Protein AF-A0A0A9H583-F1 (afdb_monomer)

Foldseek 3Di:
DDCVPDDCVVPDDPVVSV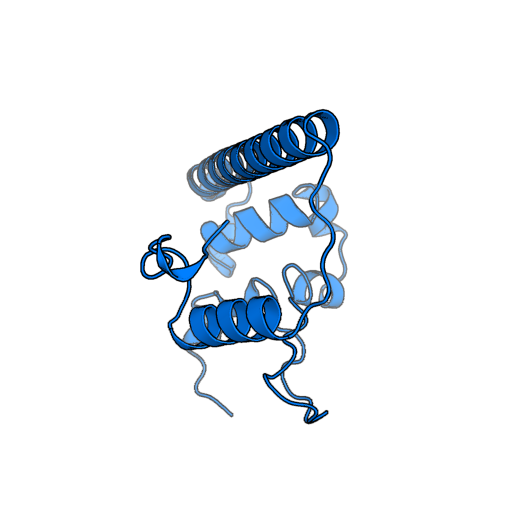VVNVCVVPDPDDDDDPVVVVVVVVVVVVVVVVVVVVVVQLVVQLVCVCPQPVPLCVQFNSNLSSQLQVQLVHDVSSVPDDPQVSLCAQPDPDDPPDPDPDDDDPSDHSSCVGPVNVPDPDD

Organism: Arundo donax (NCBI:txid35708)

InterPro domains:
  IPR002687 Nop domain [PF01798] (17-138)
  IPR002687 Nop domain [PS51358] (68-139)
  IPR027105 U4/U6 small nuclear ribonucleoprotein Prp31 [PTHR13904] (1-138)
  IPR036070 Nop domain superfamily [SSF89124] (2-138)
  IPR042239 Nop, C-terminal domain [G3DSA:1.10.246.90] (69-139)

Sequence (139 aa):
MDITLVDLKGILPSVDTMWITMAESTTSGEPLSEENLITTIEACDRALNLDVTKKKILYFLESRMGYIAPNLAAIVGSAVASKLMGTAGGLGALAKMPACNVLLLGAKKKNLSGFSSATAQFCVGYLEKTEVFQNIPPL

Solvent-accessible surface area (backbone atoms only — not comparable to full-atom values): 8448 Å² total; per-residue (Å²): 131,73,67,89,79,55,89,51,75,92,80,44,58,73,73,56,53,52,51,53,54,51,49,59,77,70,50,92,77,77,86,74,54,72,71,59,48,53,54,50,52,53,51,50,54,50,53,52,54,48,52,54,50,51,50,52,53,44,52,55,41,28,79,40,19,69,76,77,41,41,71,52,21,73,75,43,34,32,72,40,37,26,50,52,30,63,73,47,70,31,64,73,48,42,73,72,47,54,69,76,59,60,42,46,42,77,44,66,89,78,76,62,98,63,93,66,82,82,81,85,77,80,74,51,16,48,65,56,77,15,68,77,51,65,72,51,76,87,129

Secondary structure (DSSP, 8-state):
--GGGS--TTTS-HHHHHHHHHHHHH----PPPHHHHHHHHHHHHHHHHHHHHHHHHHHHHHHHHHHHSHHHHHHH-HHHHHHHHHHHTSHHHHHHS-HHHHHTTT------SSS------TT-SGGGGSHHHHTSPP-

Radius of gyration: 20.56 Å; Cα contacts (8 Å, |Δi|>4): 84; chains: 1; bounding box: 44×42×53 Å

Nearest PDB structures (foldseek):
  8qo9-assembly1_L  TM=8.623E-01  e=2.005E-08  Homo sapiens
  2ozb-assembly2_E  TM=5.616E-01  e=6.861E-08  Homo sapiens
  7mqa-assembly1_SB  TM=5.359E-01  e=1.040E-04  Homo sapiens
  7mq9-assembly1_SB  TM=5.330E-01  e=1.040E-04  Homo sapiens
  5jpq-assembly1_T  TM=5.110E-01  e=5.059E-04  Thermochaetoides thermophila

Mean predicted aligned error: 8.48 Å

pLDDT: mean 85.8, std 12.76, range [52.84, 97.62]

Structure (mmCIF, N/CA/C/O backbone):
data_AF-A0A0A9H583-F1
#
_entry.id   AF-A0A0A9H583-F1
#
loop_
_atom_site.group_PDB
_atom_site.id
_atom_site.type_symbol
_atom_site.label_atom_id
_atom_site.label_alt_id
_atom_site.label_comp_id
_atom_site.label_asym_id
_atom_site.label_entity_id
_atom_site.label_seq_id
_atom_site.pdbx_PDB_ins_code
_atom_site.Cartn_x
_atom_site.Cartn_y
_atom_site.Cartn_z
_atom_site.occupancy
_atom_site.B_iso_or_equiv
_atom_site.auth_seq_id
_atom_site.auth_comp_id
_atom_site.auth_asym_id
_atom_site.auth_atom_id
_atom_site.pdbx_PDB_model_num
ATOM 1 N N . MET A 1 1 ? -21.636 5.423 27.038 1.00 56.56 1 MET A N 1
ATOM 2 C CA . MET A 1 1 ? -22.195 4.623 25.927 1.00 56.56 1 MET A CA 1
ATOM 3 C C . MET A 1 1 ? -21.745 3.199 26.175 1.00 56.56 1 MET A C 1
ATOM 5 O O . MET A 1 1 ? -20.558 3.018 26.391 1.00 56.56 1 MET A O 1
ATOM 9 N N . ASP A 1 2 ? -22.661 2.238 26.266 1.00 65.88 2 ASP A N 1
ATOM 10 C CA . ASP A 1 2 ? -22.316 0.863 26.646 1.00 65.88 2 ASP A CA 1
ATOM 11 C C . ASP A 1 2 ? -21.695 0.121 25.451 1.00 65.88 2 ASP A C 1
ATOM 13 O O . ASP A 1 2 ? -22.370 -0.157 24.457 1.00 65.88 2 ASP A O 1
ATOM 17 N N . ILE A 1 3 ? -20.390 -0.154 25.527 1.00 68.69 3 ILE A N 1
ATOM 18 C CA . ILE A 1 3 ? -19.629 -0.807 24.453 1.00 68.69 3 ILE A CA 1
ATOM 19 C C . ILE A 1 3 ? -20.020 -2.279 24.267 1.00 68.69 3 ILE A C 1
ATOM 21 O O . ILE A 1 3 ? -19.748 -2.853 23.214 1.00 68.69 3 ILE A O 1
ATOM 25 N N . THR A 1 4 ? -20.707 -2.885 25.245 1.00 69.19 4 THR A N 1
ATOM 26 C CA . THR A 1 4 ? -21.208 -4.266 25.140 1.00 69.19 4 THR A CA 1
ATOM 27 C C . THR A 1 4 ? -22.355 -4.409 24.135 1.00 69.19 4 THR A C 1
ATOM 29 O O . THR A 1 4 ? -22.620 -5.514 23.661 1.00 69.19 4 THR A O 1
ATOM 32 N N . LEU A 1 5 ? -22.997 -3.295 23.758 1.00 71.56 5 LEU A N 1
ATOM 33 C CA . LEU A 1 5 ? -24.067 -3.247 22.758 1.00 71.56 5 LEU A CA 1
ATOM 34 C C . LEU A 1 5 ? -23.551 -3.079 21.317 1.00 71.56 5 LEU A C 1
ATOM 36 O O . LEU A 1 5 ? -24.344 -3.143 20.377 1.00 71.56 5 LEU A O 1
ATOM 40 N N . VAL A 1 6 ? -22.245 -2.860 21.122 1.00 80.12 6 VAL A N 1
ATOM 41 C CA . VAL A 1 6 ? -21.632 -2.651 19.801 1.00 80.12 6 VAL A CA 1
ATOM 42 C C . VAL A 1 6 ? -20.977 -3.946 19.315 1.00 80.12 6 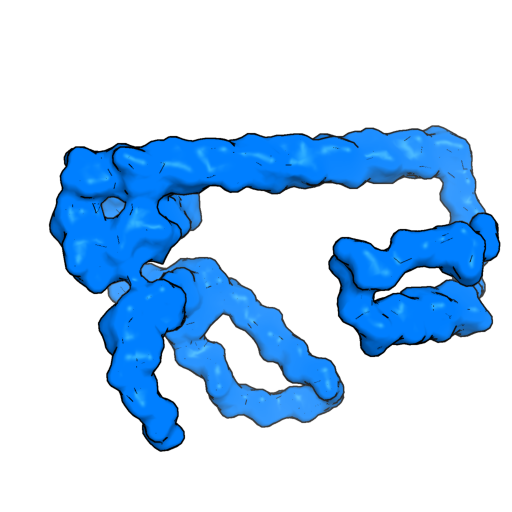VAL A C 1
ATOM 44 O O . VAL A 1 6 ? -20.096 -4.494 19.974 1.00 80.12 6 VAL A O 1
ATOM 47 N N . ASP A 1 7 ? -21.370 -4.434 18.134 1.00 80.44 7 ASP A N 1
ATOM 48 C CA . ASP A 1 7 ? -20.765 -5.634 17.544 1.00 80.44 7 ASP A CA 1
ATOM 49 C C . ASP A 1 7 ?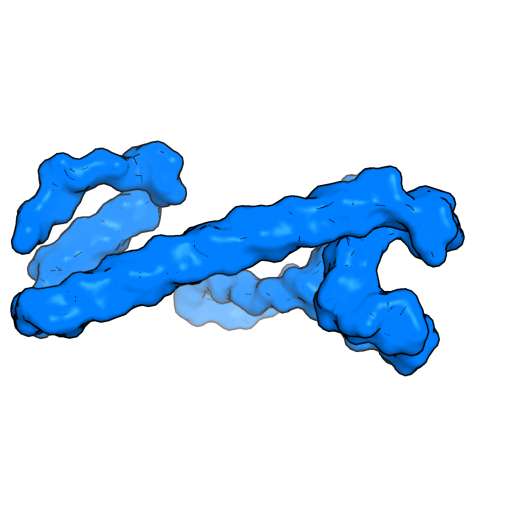 -19.433 -5.313 16.844 1.00 80.44 7 ASP A C 1
ATOM 51 O O . ASP A 1 7 ? -19.392 -4.789 15.731 1.00 80.44 7 ASP A O 1
ATOM 55 N N . LEU A 1 8 ? -18.325 -5.640 17.513 1.00 80.81 8 LEU A N 1
ATOM 56 C CA . LEU A 1 8 ? -16.958 -5.431 17.017 1.00 80.81 8 LEU A CA 1
ATOM 57 C C . LEU A 1 8 ? -16.371 -6.657 16.296 1.00 80.81 8 LEU A C 1
ATOM 59 O O . LEU A 1 8 ? -15.273 -6.567 15.736 1.00 80.81 8 LEU A O 1
ATOM 63 N N . LYS A 1 9 ? -17.081 -7.795 16.274 1.00 76.88 9 LYS A N 1
ATOM 64 C CA . LYS A 1 9 ? -16.541 -9.085 15.797 1.00 76.88 9 LYS A CA 1
ATOM 65 C C . LYS A 1 9 ? -16.164 -9.089 14.313 1.00 76.88 9 LYS A C 1
ATOM 67 O O . LYS A 1 9 ? -15.331 -9.890 13.900 1.00 76.88 9 LYS A O 1
ATOM 72 N N . GLY A 1 10 ? -16.764 -8.209 13.510 1.00 81.25 10 GLY A N 1
ATOM 73 C CA . GLY A 1 10 ? -16.461 -8.065 12.081 1.00 81.25 10 GLY A CA 1
ATOM 74 C C . GLY A 1 10 ? -15.272 -7.152 11.761 1.00 81.25 10 GLY A C 1
ATOM 75 O O . GLY A 1 10 ? -14.846 -7.098 10.609 1.00 81.25 10 GLY A O 1
ATOM 76 N N . ILE A 1 11 ? -14.747 -6.425 12.753 1.00 84.62 11 ILE A N 1
ATOM 77 C CA . ILE A 1 11 ? -13.711 -5.398 12.557 1.00 84.62 11 ILE A CA 1
ATOM 78 C C . ILE A 1 11 ? -12.409 -5.797 13.257 1.00 84.62 11 ILE A C 1
ATOM 80 O O . ILE A 1 11 ? -11.332 -5.597 12.693 1.00 84.62 11 ILE A O 1
ATOM 84 N N . LEU A 1 12 ? -12.497 -6.368 14.464 1.00 84.50 12 LEU A N 1
ATOM 85 C CA . LEU A 1 12 ? -11.337 -6.713 15.287 1.00 84.50 12 LEU A CA 1
ATOM 86 C C . LEU A 1 12 ? -11.308 -8.205 15.671 1.00 84.50 12 LEU A C 1
ATOM 88 O O . LEU A 1 12 ? -12.361 -8.815 15.862 1.00 84.50 12 LEU A O 1
ATOM 92 N N . PRO A 1 13 ? -10.110 -8.797 15.838 1.00 85.31 13 PRO A N 1
ATOM 93 C CA . PRO A 1 13 ? -9.935 -10.094 16.487 1.00 85.31 13 PRO A CA 1
ATOM 94 C C . PRO A 1 13 ? -10.512 -10.125 17.911 1.00 85.31 13 PRO A C 1
ATOM 96 O O . PRO A 1 13 ? -10.543 -9.116 18.610 1.00 85.31 13 PRO A O 1
ATOM 99 N N . SER A 1 14 ? -10.883 -11.314 18.391 1.00 80.19 14 SER A N 1
ATOM 100 C CA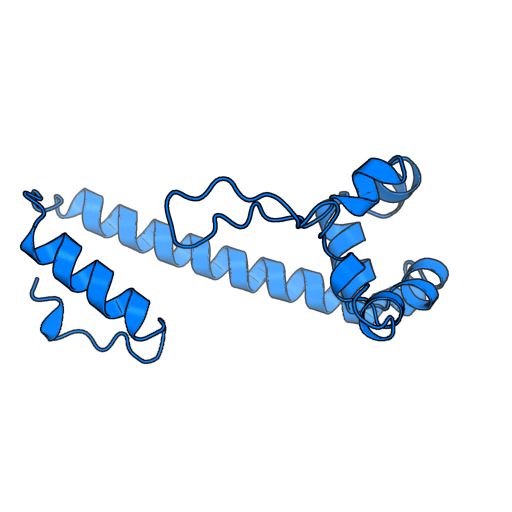 . SER A 1 14 ? -11.494 -11.503 19.719 1.00 80.19 14 SER A CA 1
ATOM 101 C C . SER A 1 14 ? -10.619 -11.033 20.886 1.00 80.19 14 SER A C 1
ATOM 103 O O . SER A 1 14 ? -11.128 -10.472 21.854 1.00 80.19 14 SER A O 1
ATOM 105 N N . VAL A 1 15 ? -9.301 -11.230 20.783 1.00 82.12 15 VAL A N 1
ATOM 106 C CA . VAL A 1 15 ? -8.324 -10.736 21.767 1.00 82.12 15 VAL A CA 1
ATOM 107 C C . VAL A 1 15 ? -8.360 -9.211 21.834 1.00 82.12 15 VAL A C 1
ATOM 109 O O . VAL A 1 15 ? -8.250 -8.641 22.919 1.00 82.12 15 VAL A O 1
ATOM 112 N N . ASP A 1 16 ? -8.573 -8.560 20.688 1.00 84.50 16 ASP A N 1
ATOM 113 C CA . ASP A 1 16 ? -8.608 -7.110 20.621 1.00 84.50 16 ASP A CA 1
ATOM 114 C C . ASP A 1 16 ? -9.880 -6.523 21.242 1.00 84.50 16 ASP A C 1
ATOM 116 O O . ASP A 1 16 ? -9.848 -5.548 21.991 1.00 84.50 16 ASP A O 1
ATOM 120 N N . THR A 1 17 ? -11.016 -7.178 21.019 1.00 83.94 17 THR A N 1
ATOM 121 C CA . THR A 1 17 ? -12.277 -6.805 21.669 1.00 83.94 17 THR A CA 1
ATOM 122 C C . THR A 1 17 ? -12.170 -6.864 23.197 1.00 83.94 17 THR A C 1
ATOM 124 O O . THR A 1 17 ? -12.635 -5.952 23.877 1.00 83.94 17 THR A O 1
ATOM 127 N N . MET A 1 18 ? -11.518 -7.898 23.743 1.00 82.38 18 MET A N 1
ATOM 128 C CA . MET A 1 18 ? -11.376 -8.068 25.192 1.00 82.38 18 MET A CA 1
ATOM 129 C C . MET A 1 18 ? -10.558 -6.944 25.841 1.00 82.38 18 MET A C 1
ATOM 131 O O . MET A 1 18 ? -10.938 -6.471 26.915 1.00 82.38 18 MET A O 1
ATOM 135 N N . TRP A 1 19 ? -9.465 -6.484 25.213 1.00 83.94 19 TRP A N 1
ATOM 136 C CA . TRP A 1 19 ? -8.700 -5.366 25.780 1.00 83.94 19 TRP A CA 1
ATOM 137 C C . TRP A 1 19 ? -9.481 -4.058 25.732 1.00 83.94 19 TRP A C 1
ATOM 139 O O . TRP A 1 19 ? -9.371 -3.284 26.678 1.00 83.94 19 TRP A O 1
ATOM 149 N N . ILE A 1 20 ? -10.282 -3.819 24.686 1.00 84.81 20 ILE A N 1
ATOM 150 C CA . ILE A 1 20 ? -11.107 -2.607 24.576 1.00 84.81 20 ILE A CA 1
ATOM 151 C C . ILE A 1 20 ? -12.124 -2.570 25.718 1.00 84.81 20 ILE A C 1
ATOM 153 O O . ILE A 1 20 ? -12.228 -1.559 26.408 1.00 84.81 20 ILE A O 1
ATOM 157 N N . THR A 1 21 ? -12.831 -3.678 25.960 1.00 84.81 21 THR A N 1
ATOM 158 C CA . THR A 1 21 ? -13.798 -3.777 27.064 1.00 84.81 21 THR A CA 1
ATOM 159 C C . THR A 1 21 ? -13.120 -3.603 28.423 1.00 84.81 21 THR A C 1
ATOM 161 O O .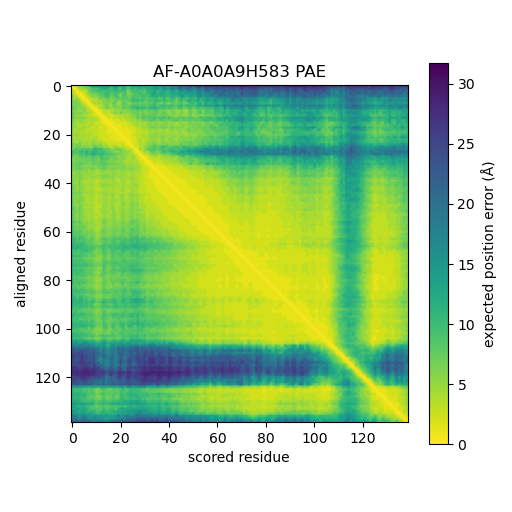 THR A 1 21 ? -13.614 -2.867 29.268 1.00 84.81 21 THR A O 1
ATOM 164 N N . MET A 1 22 ? -11.954 -4.223 28.632 1.00 85.31 22 MET A N 1
ATOM 165 C CA . MET A 1 22 ? -11.212 -4.076 29.888 1.00 85.31 22 MET A CA 1
ATOM 166 C C . MET A 1 22 ? -10.700 -2.643 30.095 1.00 85.31 22 MET A C 1
ATOM 168 O O . MET A 1 22 ? -10.746 -2.136 31.215 1.00 85.31 22 MET A O 1
ATOM 172 N N . ALA A 1 23 ? -10.225 -1.984 29.036 1.00 85.00 23 ALA A N 1
ATOM 173 C CA . ALA A 1 23 ? -9.785 -0.593 29.084 1.00 85.00 23 ALA A CA 1
ATOM 174 C C . ALA A 1 23 ? -10.951 0.353 29.395 1.00 85.00 23 ALA A C 1
ATOM 176 O O . ALA A 1 23 ? -10.772 1.282 30.170 1.00 85.00 23 ALA A O 1
ATOM 177 N N . GLU A 1 24 ? -12.144 0.097 28.854 1.00 83.62 24 GLU A N 1
ATOM 178 C CA . GLU A 1 24 ? -13.354 0.860 29.175 1.00 83.62 24 GLU A CA 1
ATOM 179 C C . GLU A 1 24 ? -13.734 0.713 30.655 1.00 83.62 24 GLU A C 1
ATOM 181 O O . GLU A 1 24 ? -13.903 1.714 31.345 1.00 83.62 24 GLU A O 1
ATOM 186 N N . SER A 1 25 ? -13.742 -0.512 31.186 1.00 83.75 25 SER A N 1
ATOM 187 C CA . SER A 1 25 ? -14.124 -0.746 32.585 1.00 83.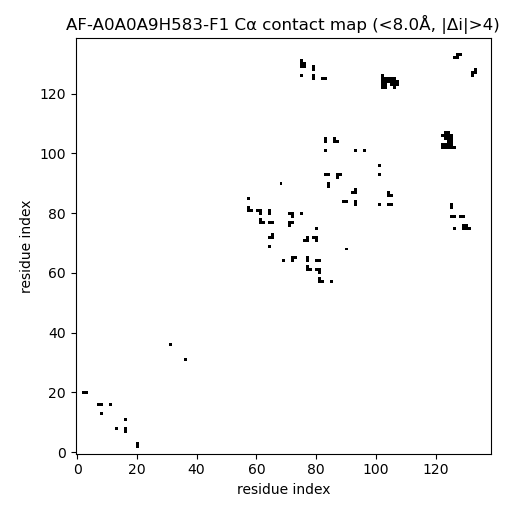75 25 SER A CA 1
ATOM 188 C C . SER A 1 25 ? -13.080 -0.275 33.608 1.00 83.75 25 SER A C 1
ATOM 190 O O . SER A 1 25 ? -13.398 -0.137 34.788 1.00 83.75 25 SER A O 1
ATOM 192 N N . THR A 1 26 ? -11.827 -0.061 33.191 1.00 86.19 26 THR A N 1
ATOM 193 C CA . THR A 1 26 ? -10.729 0.388 34.073 1.00 86.19 26 THR A CA 1
ATOM 194 C C . THR A 1 26 ? -10.359 1.858 33.897 1.00 86.19 26 THR A C 1
ATOM 196 O O . THR A 1 26 ? -9.609 2.388 34.719 1.00 86.19 26 THR A O 1
ATOM 199 N N . THR A 1 27 ? -10.860 2.529 32.858 1.00 83.19 27 THR A N 1
ATOM 200 C CA . THR A 1 27 ? -10.522 3.927 32.588 1.00 83.19 27 THR A CA 1
ATOM 201 C C . THR A 1 27 ? -11.473 4.879 33.303 1.00 83.19 27 THR A C 1
ATOM 203 O O . THR A 1 27 ? -12.694 4.767 33.220 1.00 83.19 27 THR A O 1
ATOM 206 N N . SER A 1 28 ? -10.905 5.876 33.974 1.00 78.56 28 SER A N 1
ATOM 207 C CA . SER A 1 28 ? -11.641 7.055 34.425 1.00 78.56 28 SER A CA 1
ATOM 208 C C . SER A 1 28 ? -11.672 8.062 33.275 1.00 78.56 28 SER A C 1
ATOM 210 O O . SER A 1 28 ? -10.853 8.978 33.224 1.00 78.56 28 SER A O 1
ATOM 212 N N . GLY A 1 29 ? -12.547 7.834 32.295 1.00 80.81 29 GLY A N 1
ATOM 213 C CA . GLY A 1 29 ? -12.749 8.750 31.169 1.00 80.81 29 GLY A CA 1
ATOM 214 C C . GLY A 1 29 ? -13.752 9.864 31.485 1.00 80.81 29 GLY A C 1
ATOM 215 O O . GLY A 1 29 ? -14.649 9.682 32.305 1.00 80.81 29 GLY A O 1
ATOM 216 N N . GLU A 1 30 ? -13.638 10.997 30.790 1.00 85.38 30 GLU A N 1
ATOM 217 C CA . GLU A 1 30 ? -14.655 12.056 30.779 1.00 85.38 30 GLU A CA 1
ATOM 218 C C . GLU A 1 30 ? -15.398 12.068 29.434 1.00 85.38 30 GLU A C 1
ATOM 220 O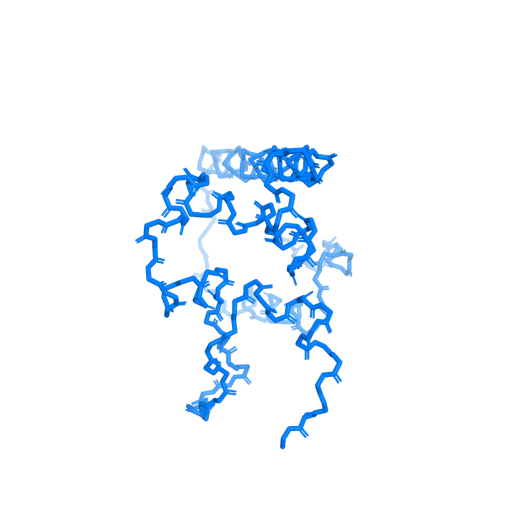 O . GLU A 1 30 ? -14.786 11.805 28.392 1.00 85.38 30 GLU A O 1
ATOM 225 N N . PRO A 1 31 ? -16.713 12.355 29.418 1.00 84.06 31 PRO A N 1
ATOM 226 C CA . PRO A 1 31 ? -17.461 12.453 28.173 1.00 84.06 31 PRO A CA 1
ATOM 227 C C . PRO A 1 31 ? -16.953 13.629 27.330 1.00 84.06 31 PRO A C 1
ATOM 229 O O . PRO A 1 31 ? -16.753 14.735 27.831 1.00 84.06 31 PRO A O 1
ATOM 232 N N . LEU A 1 32 ? -16.776 13.397 26.027 1.00 87.00 32 LEU A N 1
ATOM 233 C CA . LEU A 1 32 ? -16.475 14.468 25.079 1.00 87.00 32 LEU A CA 1
ATOM 234 C C . LEU A 1 32 ? -17.651 15.452 24.987 1.00 87.00 32 LEU A C 1
ATOM 236 O O . LEU A 1 32 ? -18.813 15.053 25.060 1.00 87.00 32 LEU A O 1
ATOM 240 N N . SER A 1 33 ? -17.348 16.732 24.757 1.00 94.19 33 SER A N 1
ATOM 241 C CA . SER A 1 33 ? -18.364 17.706 24.353 1.00 94.19 33 SER A CA 1
ATOM 242 C C . SER A 1 33 ? -18.930 17.358 22.973 1.00 94.19 33 SER A C 1
ATOM 244 O O . SER A 1 33 ? -18.233 16.783 22.136 1.00 94.19 33 SER A O 1
ATOM 246 N N . GLU A 1 34 ? -20.179 17.751 22.714 1.00 92.44 34 GLU A N 1
ATOM 247 C CA . GLU A 1 34 ? -20.870 17.455 21.450 1.00 92.44 34 GLU A CA 1
ATOM 248 C C . GLU A 1 34 ? -20.104 17.988 20.224 1.00 92.44 34 GLU A C 1
ATOM 250 O O . GLU A 1 34 ? -19.934 17.290 19.230 1.00 92.44 34 GLU A O 1
ATOM 255 N N . GLU A 1 35 ? -19.546 19.199 20.321 1.00 94.94 35 GLU A N 1
ATOM 256 C CA . GLU A 1 35 ? -18.735 19.811 19.259 1.00 94.94 35 GLU A CA 1
ATOM 257 C C . GLU A 1 35 ? -17.470 18.993 18.945 1.00 94.94 35 GLU A C 1
ATOM 259 O O . GLU A 1 35 ? -17.144 18.742 17.779 1.00 94.94 35 GLU A O 1
ATOM 264 N N . ASN A 1 36 ? -16.777 18.522 19.987 1.00 94.81 36 ASN A N 1
ATOM 265 C CA . ASN A 1 36 ? -15.591 17.688 19.817 1.00 94.81 36 ASN A CA 1
ATOM 266 C C . ASN A 1 36 ? -15.960 16.308 19.267 1.00 94.81 36 ASN A C 1
ATOM 268 O O . ASN A 1 36 ? -15.198 15.750 18.475 1.00 94.81 36 ASN A O 1
ATOM 272 N N . LEU A 1 37 ? -17.111 15.758 19.664 1.00 92.50 37 LEU A N 1
ATOM 273 C CA . LEU A 1 37 ? -17.586 14.461 19.191 1.00 92.50 37 LEU A CA 1
ATOM 274 C C . LEU A 1 37 ? -17.851 14.499 17.683 1.00 92.50 37 LEU A C 1
ATOM 276 O O . LEU A 1 37 ? -17.318 13.660 16.956 1.00 92.50 37 LEU A O 1
ATOM 280 N N . ILE A 1 38 ? -18.588 15.508 17.212 1.00 95.75 38 ILE A N 1
ATOM 281 C CA . ILE A 1 38 ? -18.865 15.722 15.784 1.00 95.75 38 ILE A CA 1
ATOM 282 C C . ILE A 1 38 ? -17.554 15.867 15.006 1.00 95.75 38 ILE A C 1
ATOM 284 O O . ILE A 1 38 ? -17.312 15.122 14.057 1.00 95.75 38 ILE A O 1
ATOM 288 N N . THR A 1 39 ? -16.664 16.754 15.460 1.00 96.19 39 THR A N 1
ATOM 289 C CA . THR A 1 39 ? -15.368 16.991 14.801 1.00 96.19 39 THR A CA 1
ATOM 290 C C . THR A 1 39 ? -14.523 15.714 14.723 1.00 96.19 39 THR A C 1
ATOM 292 O O . THR A 1 39 ? -13.863 15.445 13.717 1.00 96.19 39 THR A O 1
ATOM 295 N N . THR A 1 40 ? -14.550 14.894 15.778 1.00 95.88 40 THR A N 1
ATOM 296 C CA . THR A 1 40 ? -13.815 13.624 15.828 1.00 95.88 40 THR A CA 1
ATOM 297 C C . THR A 1 40 ? -14.377 12.615 14.828 1.00 95.88 40 THR A C 1
ATOM 299 O O . THR A 1 40 ? -13.604 11.986 14.103 1.00 95.88 40 THR A O 1
ATOM 302 N N . ILE A 1 41 ? -15.704 12.486 14.738 1.00 95.50 41 ILE A N 1
ATOM 303 C CA . ILE A 1 41 ? -16.363 11.586 13.779 1.00 95.50 41 ILE A CA 1
ATOM 304 C C . ILE A 1 41 ? -16.059 12.018 12.336 1.00 95.50 41 ILE A C 1
ATOM 306 O O . ILE A 1 41 ? -15.643 11.189 11.524 1.00 95.50 41 ILE A O 1
ATOM 310 N N . GLU A 1 42 ? -16.150 13.313 12.027 1.00 96.88 42 GLU A N 1
ATOM 311 C CA . GLU A 1 42 ? -15.801 13.843 10.701 1.00 96.88 42 GLU A CA 1
ATOM 312 C C . GLU A 1 42 ? -14.335 13.568 10.326 1.00 96.88 42 GLU A C 1
ATOM 314 O O . GLU A 1 42 ? -14.018 13.214 9.182 1.00 96.88 42 GLU A O 1
ATOM 319 N N . ALA A 1 43 ? -13.416 13.696 11.288 1.00 97.19 43 ALA A N 1
ATOM 320 C CA . ALA A 1 43 ? -12.011 13.365 11.082 1.00 97.19 43 ALA A CA 1
ATOM 321 C C . ALA A 1 43 ? -11.813 11.867 10.782 1.00 97.19 43 ALA A C 1
ATOM 323 O O . ALA A 1 43 ? -11.031 11.523 9.886 1.00 97.19 43 ALA A O 1
ATOM 324 N N . CYS A 1 44 ? -12.538 10.982 11.476 1.00 96.88 44 CYS A N 1
ATOM 325 C CA . CYS A 1 44 ? -12.540 9.543 11.205 1.00 96.88 44 CYS A CA 1
ATOM 326 C C . CYS A 1 44 ? -13.033 9.232 9.783 1.00 96.88 44 CYS A C 1
ATOM 328 O O . CYS A 1 44 ? -12.350 8.515 9.044 1.00 96.88 44 CYS A O 1
ATOM 330 N N . ASP A 1 45 ? -14.146 9.828 9.354 1.00 97.44 45 ASP A N 1
ATOM 331 C CA . ASP A 1 45 ? -14.682 9.641 8.000 1.00 97.44 45 ASP A CA 1
ATOM 332 C C . ASP A 1 45 ? -13.712 10.139 6.926 1.00 97.44 45 ASP A C 1
ATOM 334 O O . ASP A 1 45 ? -13.498 9.494 5.890 1.00 97.44 45 ASP A O 1
ATOM 338 N N . ARG A 1 46 ? -13.048 11.271 7.174 1.00 97.25 46 ARG A N 1
ATOM 339 C CA . ARG A 1 46 ? -12.014 11.786 6.271 1.00 97.25 46 ARG A CA 1
ATOM 340 C C . ARG A 1 46 ? -10.818 10.841 6.178 1.00 97.25 46 ARG A C 1
ATOM 342 O O . ARG A 1 46 ? -10.296 10.638 5.079 1.00 97.25 46 ARG A O 1
ATOM 349 N N . ALA A 1 47 ? -10.395 10.244 7.290 1.00 97.44 47 ALA A N 1
ATOM 350 C CA . ALA A 1 47 ? -9.316 9.259 7.301 1.00 97.44 47 ALA A CA 1
ATOM 351 C C . ALA A 1 47 ? -9.680 8.001 6.490 1.00 97.44 47 ALA A C 1
ATOM 353 O O . ALA A 1 47 ? -8.862 7.530 5.692 1.00 97.44 47 ALA A O 1
ATOM 354 N N . LEU A 1 48 ? -10.915 7.504 6.616 1.00 96.19 48 LEU A N 1
ATOM 355 C CA . LEU A 1 48 ? -11.416 6.379 5.818 1.00 96.19 48 LEU A CA 1
ATOM 356 C C . LEU A 1 48 ? -11.440 6.713 4.320 1.00 96.19 48 LEU A C 1
ATOM 358 O O . LEU A 1 48 ? -10.943 5.939 3.497 1.00 96.19 48 LEU A O 1
ATOM 362 N N . ASN A 1 49 ? -11.935 7.897 3.959 1.00 97.62 49 ASN A N 1
ATOM 363 C CA . ASN A 1 49 ? -11.948 8.364 2.571 1.00 97.62 49 ASN A CA 1
ATOM 364 C C . ASN A 1 49 ? -10.535 8.495 1.975 1.00 97.62 49 ASN A C 1
ATOM 366 O O . ASN A 1 49 ? -10.309 8.154 0.805 1.00 97.62 49 ASN A O 1
ATOM 370 N N . LEU A 1 50 ? -9.564 8.947 2.774 1.00 97.19 50 LEU A N 1
ATOM 371 C CA . LEU A 1 50 ? -8.157 8.998 2.374 1.00 97.19 50 LEU A CA 1
ATOM 372 C C . LEU A 1 50 ? -7.582 7.599 2.129 1.00 97.19 50 LEU A C 1
ATOM 374 O O . LEU A 1 50 ? -6.900 7.399 1.121 1.00 97.19 50 LEU A O 1
ATOM 378 N N . ASP A 1 51 ? -7.877 6.622 2.989 1.00 95.19 51 ASP A N 1
ATOM 379 C CA . ASP A 1 51 ? -7.418 5.240 2.803 1.00 95.19 51 ASP A CA 1
ATOM 380 C C . ASP A 1 51 ? -8.007 4.605 1.531 1.00 95.19 51 ASP A C 1
ATOM 382 O O . ASP A 1 51 ? -7.277 4.016 0.726 1.00 95.19 51 ASP A O 1
ATOM 386 N N . VAL A 1 52 ? -9.305 4.803 1.281 1.00 96.62 52 VAL A N 1
ATOM 387 C CA . VAL A 1 52 ? -9.966 4.349 0.047 1.00 96.62 52 VAL A CA 1
ATOM 388 C C . VAL A 1 52 ? -9.320 4.981 -1.187 1.00 96.62 52 VAL A C 1
ATOM 390 O O . VAL A 1 52 ? -9.023 4.288 -2.164 1.00 96.62 52 VAL A O 1
ATOM 393 N N . THR A 1 53 ? -9.056 6.287 -1.152 1.00 96.38 53 THR A N 1
ATOM 394 C CA . THR A 1 53 ? -8.418 7.003 -2.267 1.00 96.38 53 THR A CA 1
ATOM 395 C C . THR A 1 53 ? -6.995 6.505 -2.509 1.00 96.38 53 THR A C 1
ATOM 397 O O . THR A 1 53 ? -6.620 6.215 -3.648 1.00 96.38 53 THR A O 1
ATOM 400 N N . LYS A 1 54 ? -6.215 6.308 -1.442 1.00 93.00 54 LYS A N 1
ATOM 401 C CA . LYS A 1 54 ? -4.868 5.731 -1.515 1.00 93.00 54 LYS A CA 1
ATOM 402 C C . LYS A 1 54 ? -4.882 4.344 -2.161 1.00 93.00 54 LYS A C 1
ATOM 404 O O . LYS A 1 54 ? -4.057 4.073 -3.034 1.00 93.00 54 LYS A O 1
ATOM 409 N N . LYS A 1 55 ? -5.823 3.477 -1.774 1.00 93.31 55 LYS A N 1
ATOM 410 C CA . LYS A 1 55 ? -5.993 2.141 -2.373 1.00 93.31 55 LYS A CA 1
ATOM 411 C C . LYS A 1 55 ? -6.309 2.222 -3.866 1.00 93.31 55 LYS A C 1
ATOM 413 O O . LYS A 1 55 ? -5.682 1.505 -4.643 1.00 93.31 55 LYS A O 1
ATOM 418 N N . LYS A 1 56 ? -7.207 3.124 -4.280 1.00 95.50 56 LYS A N 1
ATOM 419 C CA . LYS A 1 56 ? -7.534 3.347 -5.702 1.00 95.50 56 LYS A CA 1
ATOM 420 C C . LYS A 1 56 ? -6.302 3.748 -6.519 1.00 95.50 56 LYS A C 1
ATOM 422 O O . LYS A 1 56 ? -6.082 3.193 -7.592 1.00 95.50 56 LYS A O 1
ATOM 427 N N . ILE A 1 57 ? -5.475 4.658 -5.999 1.00 92.44 57 ILE A N 1
ATOM 428 C CA . ILE A 1 57 ? -4.239 5.093 -6.670 1.00 92.44 57 ILE A CA 1
ATOM 429 C C . ILE A 1 57 ? -3.245 3.933 -6.798 1.00 92.44 57 ILE A C 1
ATOM 431 O O . ILE A 1 57 ? -2.698 3.710 -7.878 1.00 92.44 57 ILE A O 1
ATOM 435 N N . LEU A 1 58 ? -3.024 3.168 -5.724 1.00 91.50 58 LEU A N 1
ATOM 436 C CA . LEU A 1 58 ? -2.105 2.026 -5.758 1.00 91.50 58 LEU A CA 1
ATOM 437 C C . LEU A 1 58 ? -2.567 0.943 -6.739 1.00 91.50 58 LEU A C 1
ATOM 439 O O . LEU A 1 58 ? -1.743 0.430 -7.491 1.00 91.50 58 LEU A O 1
ATOM 443 N N . TYR A 1 59 ? -3.869 0.650 -6.780 1.00 94.50 59 TYR A N 1
ATOM 444 C CA . TYR A 1 59 ? -4.449 -0.295 -7.737 1.00 94.50 59 TYR A CA 1
ATOM 445 C C . TYR A 1 59 ? -4.284 0.182 -9.185 1.00 94.50 59 TYR A C 1
ATOM 447 O O . TYR A 1 59 ? -3.892 -0.586 -10.064 1.00 94.50 59 TYR A O 1
ATOM 455 N N . PHE A 1 60 ? -4.515 1.473 -9.435 1.00 93.75 60 PHE A N 1
ATOM 456 C CA . PHE A 1 60 ? -4.279 2.059 -10.751 1.00 93.75 60 PHE A CA 1
ATOM 457 C C . PHE A 1 60 ? -2.813 1.905 -11.181 1.00 93.75 60 PHE A C 1
ATOM 459 O O . PHE A 1 60 ? -2.549 1.439 -12.292 1.00 93.75 60 PHE A O 1
ATOM 466 N N . LEU A 1 61 ? -1.860 2.220 -10.297 1.00 93.06 61 LEU A N 1
ATOM 467 C CA . LEU A 1 61 ? -0.431 2.044 -10.575 1.00 93.06 61 LEU A CA 1
ATOM 468 C C . LEU A 1 61 ? -0.070 0.583 -10.827 1.00 93.06 61 LEU A C 1
ATOM 470 O O . LEU A 1 61 ? 0.657 0.296 -11.772 1.00 93.06 61 LEU A O 1
ATOM 474 N N . GLU A 1 62 ? -0.589 -0.336 -10.018 1.00 94.56 62 GLU A N 1
ATOM 475 C CA . GLU A 1 62 ? -0.381 -1.773 -10.187 1.00 94.56 62 GLU A CA 1
ATOM 476 C C . GLU A 1 62 ? -0.852 -2.253 -11.568 1.00 94.56 62 GLU A C 1
ATOM 478 O O . GLU A 1 62 ? -0.085 -2.905 -12.277 1.00 94.56 62 GLU A O 1
ATOM 483 N N . SER A 1 63 ? -2.044 -1.830 -12.009 1.00 95.50 63 SER A N 1
ATOM 484 C CA . SER A 1 63 ? -2.598 -2.181 -13.329 1.00 95.50 63 SER A CA 1
ATOM 485 C C . SER A 1 63 ? -1.778 -1.657 -14.518 1.00 95.50 63 SER A C 1
ATOM 487 O O . SER A 1 63 ? -1.888 -2.169 -15.631 1.00 95.50 63 SER A O 1
ATOM 489 N N . ARG A 1 64 ? -0.948 -0.628 -14.299 1.00 95.19 64 ARG A N 1
ATOM 490 C CA . ARG A 1 64 ? -0.120 0.019 -15.332 1.00 95.19 64 ARG A CA 1
ATOM 491 C C . ARG A 1 64 ? 1.377 -0.206 -15.141 1.00 95.19 64 ARG A C 1
ATOM 493 O O . ARG A 1 64 ? 2.169 0.272 -15.955 1.00 95.19 64 ARG A O 1
ATOM 500 N N . MET A 1 65 ? 1.786 -0.949 -14.116 1.00 94.88 65 MET A N 1
ATOM 501 C CA . MET A 1 65 ? 3.195 -1.069 -13.745 1.00 94.88 65 MET A CA 1
ATOM 502 C C . MET A 1 65 ? 4.041 -1.730 -14.837 1.00 94.88 65 MET A C 1
ATOM 504 O O . MET A 1 65 ? 5.174 -1.315 -15.063 1.00 94.88 65 MET A O 1
ATOM 508 N N . GLY A 1 66 ? 3.462 -2.684 -15.575 1.00 93.12 66 GLY A N 1
ATOM 509 C CA . GLY A 1 66 ? 4.124 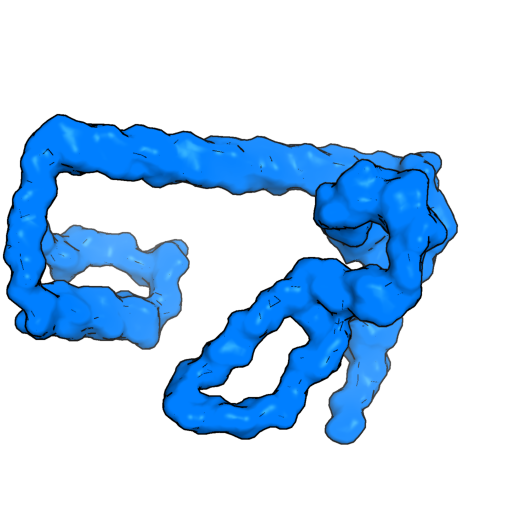-3.338 -16.708 1.00 93.12 66 GLY A CA 1
ATOM 510 C C . GLY A 1 66 ? 4.490 -2.388 -17.855 1.00 93.12 66 GLY A C 1
ATOM 511 O O . GLY A 1 66 ? 5.381 -2.701 -18.632 1.00 93.12 66 GLY A O 1
ATOM 512 N N . TYR A 1 67 ? 3.851 -1.217 -17.943 1.00 94.38 67 TYR A N 1
ATOM 513 C CA . TYR A 1 67 ? 4.222 -0.164 -18.892 1.00 94.38 67 TYR A CA 1
ATOM 514 C C . TYR A 1 67 ? 5.131 0.898 -18.254 1.00 94.38 67 TYR A C 1
ATOM 516 O O . TYR A 1 67 ? 6.077 1.361 -18.882 1.00 94.38 67 TYR A O 1
ATOM 524 N N . ILE A 1 68 ? 4.864 1.283 -17.001 1.00 93.25 68 ILE A N 1
ATOM 525 C CA . ILE A 1 68 ? 5.579 2.376 -16.318 1.00 93.25 68 ILE A CA 1
ATOM 526 C C . ILE A 1 68 ? 7.002 1.967 -15.913 1.00 93.25 68 ILE A C 1
ATOM 528 O O . ILE A 1 68 ? 7.945 2.736 -16.094 1.00 93.25 68 ILE A O 1
ATOM 532 N N . ALA A 1 69 ? 7.159 0.778 -15.329 1.00 95.88 69 ALA A N 1
ATOM 533 C CA . ALA A 1 69 ? 8.434 0.267 -14.837 1.00 95.88 69 ALA A CA 1
ATOM 534 C C . ALA A 1 69 ? 8.522 -1.256 -15.075 1.00 95.88 69 ALA A C 1
ATOM 536 O O . ALA A 1 69 ? 8.498 -2.033 -14.114 1.00 95.88 69 ALA A O 1
ATOM 537 N N . PRO A 1 70 ? 8.637 -1.701 -16.344 1.00 96.00 70 PRO A N 1
ATOM 538 C CA . PRO A 1 70 ? 8.586 -3.118 -16.719 1.00 96.00 70 PRO A CA 1
ATOM 539 C C . PRO A 1 70 ? 9.647 -3.964 -16.008 1.00 96.00 70 PRO A C 1
ATOM 541 O O . PRO A 1 70 ? 9.343 -5.037 -15.497 1.00 96.00 70 PRO A O 1
ATOM 544 N N . ASN A 1 71 ? 10.877 -3.455 -15.902 1.00 96.12 71 ASN A N 1
ATOM 545 C CA . ASN A 1 71 ? 11.973 -4.176 -15.251 1.00 96.12 71 ASN A CA 1
ATOM 546 C C . ASN A 1 71 ? 11.743 -4.327 -13.743 1.00 96.12 71 ASN A C 1
ATOM 548 O O . ASN A 1 71 ? 12.019 -5.378 -13.176 1.00 96.12 71 ASN A O 1
ATOM 552 N N . LEU A 1 72 ? 11.205 -3.292 -13.088 1.00 94.94 72 LEU A N 1
ATOM 553 C CA . LEU A 1 72 ? 10.887 -3.364 -11.664 1.00 94.94 72 LEU A CA 1
ATOM 554 C C . LEU A 1 72 ? 9.755 -4.370 -11.424 1.00 94.94 72 LEU A C 1
ATOM 556 O O . LEU A 1 72 ? 9.876 -5.227 -10.552 1.00 94.94 72 LEU A O 1
ATOM 560 N N . ALA A 1 73 ? 8.688 -4.305 -12.228 1.00 95.44 73 ALA A N 1
ATOM 561 C CA . ALA A 1 73 ? 7.577 -5.251 -12.158 1.00 95.44 73 ALA A CA 1
ATOM 562 C C . ALA A 1 73 ? 8.027 -6.700 -12.370 1.00 95.44 73 ALA A C 1
ATOM 564 O O . ALA A 1 73 ? 7.559 -7.579 -11.657 1.00 95.44 73 ALA A O 1
ATOM 565 N N . ALA A 1 74 ? 8.945 -6.945 -13.308 1.00 94.62 74 ALA A N 1
ATOM 566 C CA . ALA A 1 74 ? 9.458 -8.283 -13.584 1.00 94.62 74 ALA A CA 1
ATOM 567 C C . ALA A 1 74 ? 10.244 -8.880 -12.403 1.00 94.62 74 ALA A C 1
ATOM 569 O O . ALA A 1 74 ? 10.206 -10.088 -12.201 1.00 94.62 74 ALA A O 1
ATOM 570 N N . ILE A 1 75 ? 10.943 -8.049 -11.621 1.00 93.25 75 ILE A N 1
ATOM 571 C CA . ILE A 1 75 ? 11.785 -8.516 -10.508 1.00 93.25 75 ILE A CA 1
ATOM 572 C C . ILE A 1 75 ? 10.974 -8.716 -9.224 1.00 93.25 75 ILE A C 1
ATOM 574 O O . ILE A 1 75 ? 11.145 -9.722 -8.542 1.00 93.25 75 ILE A O 1
ATOM 578 N N . VAL A 1 76 ? 10.121 -7.750 -8.856 1.00 93.69 76 VAL A N 1
ATOM 579 C CA . VAL A 1 76 ? 9.425 -7.760 -7.551 1.00 93.69 76 VAL A CA 1
ATOM 580 C C . VAL A 1 76 ? 7.912 -7.988 -7.651 1.00 93.69 76 VAL A C 1
ATOM 582 O O . VAL A 1 76 ? 7.244 -8.120 -6.629 1.00 93.69 76 VAL A O 1
ATOM 585 N N . GLY A 1 77 ? 7.352 -8.026 -8.860 1.00 94.50 77 GLY A N 1
ATOM 586 C CA . GLY A 1 77 ? 5.911 -8.088 -9.106 1.00 94.50 77 GLY A CA 1
ATOM 587 C C . GLY A 1 77 ? 5.239 -6.709 -9.090 1.00 94.50 77 GLY A C 1
ATOM 588 O O . GLY A 1 77 ? 5.632 -5.800 -8.351 1.00 94.50 77 GLY A O 1
ATOM 589 N N . SER A 1 78 ? 4.176 -6.542 -9.884 1.00 95.12 78 SER A N 1
ATOM 590 C CA . SER A 1 78 ? 3.466 -5.258 -10.049 1.00 95.12 78 SER A CA 1
ATOM 591 C C . SER A 1 78 ? 2.927 -4.681 -8.735 1.00 95.12 78 SER A C 1
ATOM 593 O O . SER A 1 78 ? 3.002 -3.470 -8.515 1.00 95.12 78 SER A O 1
ATOM 595 N N . ALA A 1 79 ? 2.435 -5.539 -7.837 1.00 93.62 79 ALA A N 1
ATOM 596 C CA . ALA A 1 79 ? 1.851 -5.141 -6.557 1.00 93.62 79 ALA A CA 1
ATOM 597 C C . ALA A 1 79 ? 2.882 -4.597 -5.553 1.00 93.62 79 ALA A C 1
ATOM 599 O O . ALA A 1 79 ? 2.564 -3.742 -4.722 1.00 93.62 79 ALA A O 1
ATOM 600 N N . VAL A 1 80 ? 4.112 -5.120 -5.578 1.00 94.75 80 VAL A N 1
ATOM 601 C CA . VAL A 1 80 ? 5.209 -4.645 -4.719 1.00 94.75 80 VAL A CA 1
ATOM 602 C C . VAL A 1 80 ? 5.849 -3.415 -5.352 1.00 94.75 80 VAL A C 1
ATOM 604 O O . VAL A 1 80 ? 6.072 -2.420 -4.663 1.00 94.75 80 VAL A O 1
ATOM 607 N N . ALA A 1 81 ? 6.053 -3.436 -6.670 1.00 95.44 81 ALA A N 1
ATOM 608 C CA . ALA A 1 81 ? 6.580 -2.312 -7.433 1.00 95.44 81 ALA A CA 1
ATOM 609 C C . ALA A 1 81 ? 5.732 -1.037 -7.265 1.00 95.44 81 ALA A C 1
ATOM 611 O O . ALA A 1 81 ? 6.287 0.034 -7.015 1.00 95.44 81 ALA A O 1
ATOM 612 N N . SER A 1 82 ? 4.397 -1.140 -7.308 1.00 95.38 82 SER A N 1
ATOM 613 C CA . SER A 1 82 ? 3.497 0.009 -7.104 1.00 95.38 82 SER A CA 1
ATOM 614 C C . SER A 1 82 ? 3.632 0.627 -5.715 1.00 95.38 82 SER A C 1
ATOM 616 O O . SER A 1 82 ? 3.629 1.851 -5.582 1.00 95.38 82 SER A O 1
ATOM 618 N N . LYS A 1 83 ? 3.828 -0.199 -4.684 1.00 95.00 83 LYS A N 1
ATOM 619 C CA . LYS A 1 83 ? 4.042 0.254 -3.302 1.00 95.00 83 LYS A CA 1
ATOM 620 C C . LYS A 1 83 ? 5.413 0.898 -3.129 1.00 95.00 83 LYS A C 1
ATOM 622 O O . LYS A 1 83 ? 5.490 1.971 -2.540 1.00 95.00 83 LYS A O 1
ATOM 627 N N . LEU A 1 84 ? 6.469 0.304 -3.689 1.00 94.94 84 LEU A N 1
ATOM 628 C CA . LEU A 1 84 ? 7.815 0.888 -3.672 1.00 94.94 84 LEU A CA 1
ATOM 629 C C . LEU A 1 84 ? 7.831 2.252 -4.365 1.00 94.94 84 LEU A C 1
ATOM 631 O O . LEU A 1 84 ? 8.293 3.225 -3.777 1.00 94.94 84 LEU A O 1
ATOM 635 N N . MET A 1 85 ? 7.265 2.348 -5.571 1.00 94.25 85 MET A N 1
ATOM 636 C CA . MET A 1 85 ? 7.167 3.615 -6.299 1.00 94.25 85 MET A CA 1
ATOM 637 C C . MET A 1 85 ? 6.307 4.641 -5.559 1.00 94.25 85 MET A C 1
ATOM 639 O O . MET A 1 85 ? 6.707 5.798 -5.448 1.00 94.25 85 MET A O 1
ATOM 643 N N . GLY A 1 86 ? 5.152 4.230 -5.029 1.00 93.06 86 GLY A N 1
ATOM 644 C CA . GLY A 1 86 ? 4.255 5.113 -4.287 1.00 93.06 86 GLY A CA 1
ATOM 645 C C . GLY A 1 86 ? 4.895 5.677 -3.017 1.00 93.06 86 GLY A C 1
ATOM 646 O O . GLY A 1 86 ? 4.757 6.865 -2.743 1.00 93.06 86 GLY A O 1
ATOM 647 N N . THR A 1 87 ? 5.630 4.856 -2.262 1.00 93.25 87 THR A N 1
ATOM 648 C CA . THR A 1 87 ? 6.299 5.293 -1.025 1.00 93.25 87 THR A CA 1
ATOM 649 C C . THR A 1 87 ? 7.595 6.053 -1.287 1.00 93.25 87 THR A C 1
ATOM 651 O O . THR A 1 87 ? 7.892 6.992 -0.556 1.00 93.25 87 THR A O 1
ATOM 654 N N . ALA A 1 88 ? 8.351 5.700 -2.328 1.00 94.19 88 ALA A N 1
ATOM 655 C CA . ALA A 1 88 ? 9.569 6.422 -2.690 1.00 94.19 88 ALA A CA 1
ATOM 656 C C . ALA A 1 88 ? 9.297 7.801 -3.317 1.00 94.19 88 ALA A C 1
ATOM 658 O O . ALA A 1 88 ? 10.211 8.616 -3.388 1.00 94.19 88 ALA A O 1
ATOM 659 N N . GLY A 1 89 ? 8.067 8.072 -3.770 1.00 92.62 89 GLY A N 1
ATOM 660 C CA . GLY A 1 89 ? 7.711 9.326 -4.444 1.00 92.62 89 GLY A CA 1
ATOM 661 C C . GLY A 1 89 ? 7.947 9.302 -5.958 1.00 92.62 89 GLY A C 1
ATOM 662 O O . GLY A 1 89 ? 8.178 10.341 -6.570 1.00 92.62 89 GLY A O 1
ATOM 663 N N . GLY A 1 90 ? 7.899 8.118 -6.573 1.00 93.56 90 GLY A N 1
ATOM 664 C CA . GLY A 1 90 ? 8.042 7.910 -8.015 1.00 93.56 90 GLY A CA 1
ATOM 665 C C . GLY A 1 90 ? 9.339 7.209 -8.421 1.00 93.56 90 GLY A C 1
ATOM 666 O O . GLY A 1 90 ? 10.223 6.942 -7.608 1.00 93.56 90 GLY A O 1
ATOM 667 N N . LEU A 1 91 ? 9.455 6.904 -9.718 1.00 94.12 91 LEU A N 1
ATOM 668 C CA . LEU A 1 91 ? 10.551 6.087 -10.256 1.00 94.12 91 LEU A CA 1
ATOM 669 C C . LEU A 1 91 ? 11.918 6.771 -10.121 1.00 94.12 91 LEU A C 1
ATOM 671 O O . LEU A 1 91 ? 12.892 6.127 -9.748 1.00 94.12 91 LEU A O 1
ATOM 675 N N . GLY A 1 92 ? 11.993 8.079 -10.386 1.00 96.06 92 GLY A N 1
ATOM 676 C CA . GLY A 1 92 ? 13.250 8.827 -10.302 1.00 96.06 92 GLY A CA 1
ATOM 677 C C . GLY A 1 92 ? 13.798 8.932 -8.876 1.00 96.06 92 GLY A C 1
ATOM 678 O O . GLY A 1 92 ? 15.008 8.854 -8.678 1.00 96.06 92 GLY A O 1
ATOM 679 N N . ALA A 1 93 ? 12.917 9.076 -7.883 1.00 96.69 93 ALA A N 1
ATOM 680 C CA . ALA A 1 93 ? 13.301 9.068 -6.474 1.00 96.69 93 ALA A CA 1
ATOM 681 C C . ALA A 1 93 ? 13.731 7.664 -6.026 1.00 96.69 93 ALA A C 1
ATOM 683 O O . ALA A 1 93 ? 14.769 7.520 -5.383 1.00 96.69 93 ALA A O 1
ATOM 684 N N . LEU A 1 94 ? 12.995 6.628 -6.449 1.00 95.62 94 LEU A N 1
ATOM 685 C CA . LEU A 1 94 ? 13.346 5.234 -6.181 1.00 95.62 94 LEU A CA 1
ATOM 686 C C . LEU A 1 94 ? 14.713 4.857 -6.777 1.00 95.62 94 LEU A C 1
ATOM 688 O O . LEU A 1 94 ? 15.515 4.230 -6.098 1.00 95.62 94 LEU A O 1
ATOM 692 N N . ALA A 1 95 ? 15.015 5.291 -8.004 1.00 95.69 95 ALA A N 1
ATOM 693 C CA . ALA A 1 95 ? 16.282 4.996 -8.679 1.00 95.69 95 ALA A CA 1
ATOM 694 C C . ALA A 1 95 ? 17.512 5.625 -7.998 1.00 95.69 95 ALA A C 1
ATOM 696 O O . ALA A 1 95 ? 18.617 5.105 -8.118 1.00 95.69 95 ALA A O 1
ATOM 697 N N . LYS A 1 96 ? 17.331 6.744 -7.285 1.00 97.38 96 LYS A N 1
ATOM 698 C CA . LYS A 1 96 ? 18.397 7.415 -6.520 1.00 97.38 96 LYS A CA 1
ATOM 699 C C . LYS A 1 96 ? 18.533 6.878 -5.094 1.00 97.38 96 LYS A C 1
ATOM 701 O O . LYS A 1 96 ? 19.484 7.231 -4.400 1.00 97.38 96 LYS A O 1
ATOM 706 N N . MET A 1 97 ? 17.571 6.081 -4.632 1.00 96.38 97 MET A N 1
ATOM 707 C CA . MET A 1 97 ? 17.533 5.586 -3.264 1.00 96.38 97 MET A CA 1
ATOM 708 C C . MET A 1 97 ? 18.551 4.446 -3.081 1.00 96.38 97 MET A C 1
ATOM 710 O O . MET A 1 97 ? 18.529 3.487 -3.852 1.00 96.38 97 MET A O 1
ATOM 714 N N . PRO A 1 98 ? 19.425 4.497 -2.057 1.00 96.12 98 PRO A N 1
ATOM 715 C CA . PRO A 1 98 ? 20.333 3.394 -1.756 1.00 96.12 98 PRO A CA 1
ATOM 716 C C . PRO A 1 98 ? 19.577 2.096 -1.451 1.00 96.12 98 PRO A C 1
ATOM 718 O O . PRO A 1 98 ? 18.514 2.123 -0.829 1.00 96.12 98 PRO A O 1
ATOM 721 N N . ALA A 1 99 ? 20.155 0.950 -1.815 1.00 91.75 99 ALA A N 1
ATOM 722 C CA . ALA A 1 99 ? 19.506 -0.356 -1.666 1.00 91.75 99 ALA A CA 1
ATOM 723 C C . ALA A 1 99 ? 19.078 -0.670 -0.219 1.00 91.75 99 ALA A C 1
ATOM 725 O O . ALA A 1 99 ? 17.995 -1.208 0.003 1.00 91.75 99 ALA A O 1
ATOM 726 N N . CYS A 1 100 ? 19.880 -0.276 0.776 1.00 89.94 100 CYS A N 1
ATOM 727 C CA . CYS A 1 100 ? 19.545 -0.451 2.192 1.00 89.94 100 CYS A CA 1
ATOM 728 C C . CYS A 1 100 ? 18.291 0.334 2.615 1.00 89.94 100 CYS A C 1
ATOM 730 O O . CYS A 1 100 ? 17.527 -0.143 3.449 1.00 89.94 100 CYS A O 1
ATOM 732 N N . ASN A 1 101 ? 18.032 1.494 2.004 1.00 91.44 101 ASN A N 1
ATOM 733 C CA . ASN A 1 101 ? 16.822 2.273 2.261 1.00 91.44 101 ASN A CA 1
ATOM 734 C C . ASN A 1 101 ? 15.616 1.663 1.539 1.00 91.44 101 ASN A C 1
ATOM 736 O O . ASN A 1 101 ? 14.536 1.592 2.122 1.00 91.44 101 ASN A O 1
ATOM 740 N N . VAL A 1 102 ? 15.805 1.167 0.308 1.00 92.50 102 VAL A N 1
ATOM 741 C CA . VAL A 1 102 ? 14.753 0.458 -0.444 1.00 92.50 102 VAL A CA 1
ATOM 742 C C . VAL A 1 102 ? 14.263 -0.769 0.330 1.00 92.50 102 VAL A C 1
ATOM 744 O O . VAL A 1 102 ? 13.059 -1.006 0.407 1.00 92.50 102 VAL A O 1
ATOM 747 N N . LEU A 1 103 ? 15.177 -1.504 0.970 1.00 89.62 103 LEU A N 1
ATOM 748 C CA . LEU A 1 103 ? 14.866 -2.675 1.796 1.00 89.62 103 LEU A CA 1
ATOM 749 C C . LEU A 1 103 ? 13.946 -2.354 2.986 1.00 89.62 103 LEU A C 1
ATOM 751 O O . LEU A 1 103 ? 13.130 -3.183 3.386 1.00 89.62 103 LEU A O 1
ATOM 755 N N . LEU A 1 104 ? 14.048 -1.140 3.530 1.00 89.19 104 LEU A N 1
ATOM 756 C CA . LEU A 1 104 ? 13.247 -0.678 4.665 1.00 89.19 104 LEU A CA 1
ATOM 757 C C . LEU A 1 104 ? 11.913 -0.041 4.246 1.00 89.19 104 LEU A C 1
ATOM 759 O O . LEU A 1 104 ? 11.096 0.293 5.109 1.00 89.19 104 LEU A O 1
ATOM 763 N N . LEU A 1 105 ? 11.643 0.123 2.946 1.00 91.94 105 LEU A N 1
ATOM 764 C CA . LEU A 1 105 ? 10.377 0.692 2.486 1.00 91.94 105 LEU A CA 1
ATOM 765 C C . LEU A 1 105 ? 9.203 -0.199 2.887 1.00 91.94 105 LEU A C 1
ATOM 767 O O . LEU A 1 105 ? 9.142 -1.378 2.549 1.00 91.94 105 LEU A O 1
ATOM 771 N N . GLY A 1 106 ? 8.237 0.389 3.591 1.00 88.19 106 GLY A N 1
ATOM 772 C CA . GLY A 1 106 ? 7.065 -0.329 4.085 1.00 88.19 106 GLY A CA 1
ATOM 773 C C . GLY A 1 106 ? 7.315 -1.160 5.339 1.00 88.19 106 GLY A C 1
ATOM 774 O O . GLY A 1 106 ? 6.386 -1.837 5.787 1.00 88.19 106 GLY A O 1
ATOM 775 N N . ALA A 1 107 ? 8.520 -1.098 5.912 1.00 86.88 107 ALA A N 1
ATOM 776 C CA . ALA A 1 107 ? 8.806 -1.762 7.168 1.00 86.88 107 ALA A CA 1
ATOM 777 C C . ALA A 1 107 ? 7.962 -1.160 8.290 1.00 86.88 107 ALA A C 1
ATOM 779 O O . ALA A 1 107 ? 7.901 0.057 8.477 1.00 86.88 107 ALA A O 1
ATOM 780 N N . LYS A 1 108 ? 7.284 -2.030 9.034 1.00 70.75 108 LYS A N 1
ATOM 781 C CA . LYS A 1 108 ? 6.536 -1.652 10.231 1.00 70.75 108 LYS A CA 1
ATOM 782 C C . LYS A 1 108 ? 7.274 -2.200 11.435 1.00 70.75 108 LYS A C 1
ATOM 784 O O . LYS A 1 108 ? 7.627 -3.376 11.463 1.00 70.75 108 LYS A O 1
ATOM 789 N N . LYS A 1 109 ? 7.458 -1.362 12.453 1.00 62.91 109 LYS A N 1
ATOM 790 C CA . LYS A 1 109 ? 7.946 -1.826 13.748 1.00 62.91 109 LYS A CA 1
ATOM 791 C C . LYS A 1 109 ? 6.870 -2.729 14.350 1.00 62.91 109 LYS A C 1
ATOM 793 O O . LYS A 1 109 ? 5.827 -2.247 14.787 1.00 62.91 109 LYS A O 1
ATOM 798 N N . LYS A 1 110 ? 7.087 -4.042 14.304 1.00 56.81 110 LYS A N 1
ATOM 799 C CA . LYS A 1 110 ? 6.216 -5.007 14.969 1.00 56.81 110 LYS A CA 1
ATOM 800 C C . LYS A 1 110 ? 6.624 -5.029 16.437 1.00 56.81 110 LYS A C 1
ATOM 802 O O . LYS A 1 110 ? 7.662 -5.581 16.784 1.00 56.81 110 LYS A O 1
ATOM 807 N N . ASN A 1 111 ? 5.837 -4.375 17.284 1.00 53.81 111 ASN A N 1
ATOM 808 C CA . ASN A 1 111 ? 5.934 -4.610 18.717 1.00 53.81 111 ASN A CA 1
ATOM 809 C C . ASN A 1 111 ? 5.325 -5.997 18.955 1.00 53.81 111 ASN A C 1
ATOM 811 O O . ASN A 1 111 ? 4.174 -6.231 18.584 1.00 53.81 111 ASN A O 1
ATOM 815 N N . LEU A 1 112 ? 6.113 -6.939 19.478 1.00 55.12 112 LEU A N 1
ATOM 816 C CA . LEU A 1 112 ? 5.566 -8.206 19.956 1.00 55.12 112 LEU A CA 1
ATOM 817 C C . LEU A 1 112 ? 4.516 -7.894 21.030 1.00 55.12 112 LEU A C 1
ATOM 819 O O . LEU A 1 112 ? 4.684 -6.964 21.815 1.00 55.12 112 LEU A O 1
ATOM 823 N N . SER A 1 113 ? 3.435 -8.666 21.071 1.00 53.44 113 SER A N 1
ATOM 824 C CA . SER A 1 113 ? 2.467 -8.624 22.165 1.00 53.44 113 SER A CA 1
ATOM 825 C C . SER A 1 113 ? 3.146 -9.116 23.455 1.00 53.44 113 SER A C 1
ATOM 827 O O . SER A 1 113 ? 3.158 -10.314 23.728 1.00 53.44 113 SER A O 1
ATOM 829 N N . GLY A 1 114 ? 3.789 -8.202 24.193 1.00 61.09 114 GLY A N 1
ATOM 830 C CA . GLY A 1 114 ? 4.517 -8.452 25.445 1.00 61.09 114 GLY A CA 1
ATOM 831 C C . GLY A 1 114 ? 5.670 -7.460 25.684 1.00 61.09 114 GLY A C 1
ATOM 832 O O . GLY A 1 114 ? 6.096 -6.759 24.773 1.00 61.09 114 GLY A O 1
ATOM 833 N N . PHE A 1 115 ? 6.215 -7.412 26.905 1.00 59.28 115 PHE A N 1
ATOM 834 C CA . PHE A 1 115 ? 7.377 -6.573 27.267 1.00 59.28 115 PHE A CA 1
ATOM 835 C C . PHE A 1 115 ? 8.736 -7.147 26.804 1.00 59.28 115 PHE A C 1
ATOM 837 O O . PHE A 1 115 ? 9.790 -6.661 27.209 1.00 59.28 115 PHE A O 1
ATOM 844 N N . SER A 1 116 ? 8.746 -8.204 25.986 1.00 58.28 116 SER A N 1
ATOM 845 C CA . SER A 1 116 ? 9.980 -8.868 25.554 1.00 58.28 116 SER A CA 1
ATOM 846 C C . SER A 1 116 ? 10.672 -8.117 24.414 1.00 58.28 116 SER A C 1
ATOM 848 O O . SER A 1 116 ? 10.130 -7.977 23.322 1.00 58.28 116 SER A O 1
ATOM 850 N N . SER A 1 117 ? 11.926 -7.727 24.643 1.00 55.34 117 SER A N 1
ATOM 851 C CA . SER A 1 117 ? 12.820 -7.073 23.672 1.00 55.34 117 SER A CA 1
ATOM 852 C C . SER A 1 117 ? 13.502 -8.041 22.689 1.00 55.34 117 SER A C 1
ATOM 854 O O . SER A 1 117 ? 14.489 -7.671 22.048 1.00 55.34 117 SER A O 1
ATOM 856 N N . ALA A 1 118 ? 13.038 -9.292 22.580 1.00 53.97 118 ALA A N 1
ATOM 857 C CA . ALA A 1 118 ? 13.637 -10.268 21.674 1.00 53.97 118 ALA A CA 1
ATOM 858 C C . ALA A 1 118 ? 13.445 -9.802 20.220 1.00 53.97 118 ALA A C 1
ATOM 860 O O . ALA A 1 118 ? 12.340 -9.769 19.681 1.00 53.97 118 ALA A O 1
ATOM 861 N N . THR A 1 119 ? 14.550 -9.364 19.626 1.00 55.59 119 THR A N 1
ATOM 862 C CA . THR A 1 119 ? 14.629 -8.725 18.315 1.00 55.59 119 THR A CA 1
ATOM 863 C C . THR A 1 119 ? 14.978 -9.780 17.273 1.00 55.59 119 THR A C 1
ATOM 865 O O . THR A 1 119 ? 16.025 -10.396 17.422 1.00 55.59 119 THR A O 1
ATOM 868 N N . ALA A 1 120 ? 14.173 -9.964 16.219 1.00 52.84 120 ALA A N 1
ATOM 869 C CA . ALA A 1 120 ? 14.632 -10.590 14.968 1.00 52.84 120 ALA A CA 1
ATOM 870 C C . ALA A 1 120 ? 13.600 -10.465 13.831 1.00 52.84 120 ALA A C 1
ATOM 872 O O . ALA A 1 120 ? 13.149 -11.459 13.281 1.00 52.84 120 ALA A O 1
ATOM 873 N N . GLN A 1 121 ? 13.221 -9.251 13.434 1.00 55.94 121 GLN A N 1
ATOM 874 C CA . GLN A 1 121 ? 12.739 -9.081 12.060 1.00 55.94 121 GLN A CA 1
ATOM 875 C C . GLN A 1 121 ? 13.421 -7.856 11.460 1.00 55.94 121 GLN A C 1
ATOM 877 O O . GLN A 1 121 ? 12.854 -6.772 11.340 1.00 55.94 121 GLN A O 1
ATOM 882 N N . PHE A 1 122 ? 14.712 -8.016 11.180 1.00 53.91 122 PHE A N 1
ATOM 883 C CA . PHE A 1 122 ? 15.477 -7.008 10.465 1.00 53.91 122 PHE A CA 1
ATOM 884 C C . PHE A 1 122 ? 15.101 -7.073 8.984 1.00 53.91 122 PHE A C 1
ATOM 886 O O . PHE A 1 122 ? 14.912 -8.157 8.439 1.00 53.91 122 PHE A O 1
ATOM 893 N N . CYS A 1 123 ? 15.000 -5.907 8.343 1.00 59.94 123 CYS A N 1
ATOM 894 C CA . CYS A 1 123 ? 14.868 -5.792 6.887 1.00 59.94 123 CYS A CA 1
ATOM 895 C C . CYS A 1 123 ? 13.540 -6.286 6.281 1.00 59.94 123 CYS A C 1
ATOM 897 O O . CYS A 1 123 ? 13.516 -6.776 5.155 1.00 59.94 123 CYS A O 1
ATOM 899 N N . VAL A 1 124 ? 12.424 -6.127 6.998 1.00 70.00 124 VAL A N 1
ATOM 900 C CA . VAL A 1 124 ? 11.105 -6.578 6.528 1.00 70.00 124 VAL A CA 1
ATOM 901 C C . VAL A 1 124 ? 10.230 -5.409 6.122 1.00 70.00 124 VAL A C 1
ATOM 903 O O . VAL A 1 124 ? 9.524 -4.817 6.934 1.00 70.00 124 VAL A O 1
ATOM 906 N N . GLY A 1 125 ? 10.335 -5.065 4.842 1.00 87.00 125 GLY A N 1
ATOM 907 C CA . GLY A 1 125 ? 9.504 -4.086 4.152 1.00 87.00 125 GLY A CA 1
ATOM 908 C C . GLY A 1 125 ? 8.579 -4.730 3.120 1.00 87.00 125 GLY A C 1
ATOM 909 O O . GLY A 1 125 ? 8.203 -5.896 3.217 1.00 87.00 125 GLY A O 1
ATOM 910 N N . TYR A 1 126 ? 8.221 -3.984 2.077 1.00 92.50 126 TYR A N 1
ATOM 911 C CA . TYR A 1 126 ? 7.383 -4.499 0.992 1.00 92.50 126 TYR A CA 1
ATOM 912 C C . TYR A 1 126 ? 8.006 -5.686 0.247 1.00 92.50 126 TYR A C 1
ATOM 914 O O . TYR A 1 126 ? 7.258 -6.497 -0.296 1.00 92.50 126 TYR A O 1
ATOM 922 N N . LEU A 1 127 ? 9.339 -5.805 0.250 1.00 91.25 127 LEU A N 1
ATOM 923 C CA . LEU A 1 127 ? 10.069 -6.880 -0.428 1.00 91.25 127 LEU A CA 1
ATOM 924 C C . LEU A 1 127 ? 9.803 -8.274 0.160 1.00 91.25 127 LEU A C 1
ATOM 926 O O . LEU A 1 127 ? 9.910 -9.255 -0.568 1.00 91.25 127 LEU A O 1
ATOM 930 N N . GLU A 1 128 ? 9.370 -8.372 1.420 1.00 88.38 128 GLU A N 1
ATOM 931 C CA . GLU A 1 128 ? 8.942 -9.645 2.022 1.00 88.38 128 GLU A CA 1
ATOM 932 C C . GLU A 1 128 ? 7.804 -10.291 1.220 1.00 88.38 128 GLU A C 1
ATOM 934 O O . GLU A 1 128 ? 7.715 -11.507 1.113 1.00 88.38 128 GLU A O 1
ATOM 939 N N . LYS A 1 129 ? 6.941 -9.476 0.604 1.00 89.56 129 LYS A N 1
ATOM 940 C CA . LYS A 1 129 ? 5.764 -9.944 -0.142 1.00 89.56 129 LYS A CA 1
ATOM 941 C C . LYS A 1 129 ? 6.084 -10.399 -1.565 1.00 89.56 129 LYS A C 1
ATOM 943 O O . LYS A 1 129 ? 5.160 -10.698 -2.314 1.00 89.56 129 LYS A O 1
ATOM 948 N N . THR A 1 130 ? 7.353 -10.378 -1.964 1.00 92.12 130 THR A N 1
ATOM 949 C CA . THR A 1 130 ? 7.774 -10.845 -3.287 1.00 92.12 130 THR A CA 1
ATOM 950 C C . THR A 1 130 ? 7.781 -12.368 -3.334 1.00 92.12 130 THR A C 1
ATOM 952 O O . THR A 1 130 ? 8.105 -13.025 -2.346 1.00 92.12 130 THR A O 1
ATOM 955 N N . GLU A 1 131 ? 7.473 -12.937 -4.498 1.00 88.44 131 GLU A N 1
ATOM 956 C CA . GLU A 1 131 ? 7.524 -14.391 -4.711 1.00 88.44 131 GLU A CA 1
ATOM 957 C C . GLU A 1 131 ? 8.927 -14.949 -4.449 1.00 88.44 131 GLU A C 1
ATOM 959 O O . GLU A 1 131 ? 9.078 -16.008 -3.848 1.00 88.44 131 GLU A O 1
ATOM 964 N N . VAL A 1 132 ? 9.962 -14.189 -4.827 1.00 87.19 132 VAL A N 1
ATOM 965 C CA . VAL A 1 132 ? 11.365 -14.550 -4.590 1.00 87.19 132 VAL A CA 1
ATOM 966 C C . VAL A 1 132 ? 11.631 -14.775 -3.105 1.00 87.19 132 VAL A C 1
ATOM 968 O O . VAL A 1 132 ? 12.263 -15.765 -2.762 1.00 87.19 132 VAL A O 1
ATOM 971 N N . PHE A 1 133 ? 11.139 -13.896 -2.227 1.00 86.88 133 PHE A N 1
ATOM 972 C CA . PHE A 1 133 ? 11.336 -14.039 -0.786 1.00 86.88 133 PHE A CA 1
ATOM 973 C C . PHE A 1 133 ? 10.501 -15.185 -0.197 1.00 86.88 133 PHE A C 1
ATOM 975 O O . PHE A 1 133 ? 11.010 -15.963 0.602 1.00 86.88 133 PHE A O 1
ATOM 982 N N . GLN A 1 134 ? 9.237 -15.320 -0.609 1.00 86.25 134 GLN A N 1
ATOM 983 C CA . GLN A 1 134 ? 8.319 -16.339 -0.076 1.00 86.25 134 GLN A CA 1
ATOM 984 C C . GLN A 1 134 ? 8.719 -17.778 -0.440 1.00 86.25 134 GLN A C 1
ATOM 986 O O . GLN A 1 134 ? 8.377 -18.710 0.281 1.00 86.25 134 GLN A O 1
ATOM 991 N N . ASN A 1 135 ? 9.459 -17.963 -1.535 1.00 87.75 135 ASN A N 1
ATOM 992 C CA . ASN A 1 135 ? 9.954 -19.275 -1.955 1.00 87.75 135 ASN A CA 1
ATOM 993 C C . ASN A 1 135 ? 11.216 -19.728 -1.198 1.00 87.75 135 ASN A C 1
ATOM 995 O O . ASN A 1 135 ? 11.669 -20.857 -1.394 1.00 87.75 135 ASN A O 1
ATOM 999 N N . ILE A 1 136 ? 11.804 -18.872 -0.357 1.00 84.81 136 ILE A N 1
ATOM 1000 C CA . ILE A 1 136 ? 12.997 -19.212 0.422 1.00 84.81 136 ILE A CA 1
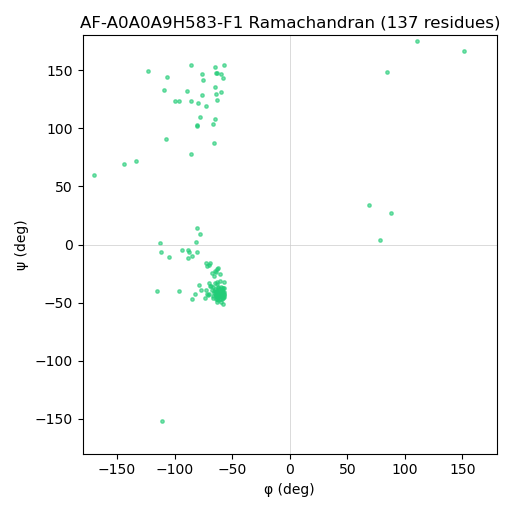ATOM 1001 C C . ILE A 1 136 ? 12.548 -19.907 1.718 1.00 84.81 136 ILE A C 1
ATOM 1003 O O . ILE A 1 136 ? 11.761 -19.329 2.471 1.00 84.81 136 ILE A O 1
ATOM 1007 N N . PRO A 1 137 ? 13.026 -21.132 2.012 1.00 81.56 137 PRO A N 1
ATOM 1008 C CA . PRO A 1 137 ? 12.714 -21.795 3.272 1.00 81.56 137 PRO A CA 1
ATOM 1009 C C . PRO A 1 137 ? 13.269 -20.992 4.462 1.00 81.56 137 PRO A C 1
ATOM 1011 O O . PRO A 1 137 ? 14.319 -20.356 4.329 1.00 81.56 137 PRO A O 1
ATOM 1014 N N . PRO A 1 138 ? 12.594 -21.013 5.626 1.00 76.44 138 PRO A N 1
ATOM 1015 C CA . PRO A 1 138 ? 13.093 -20.334 6.815 1.00 76.44 138 PRO A CA 1
ATOM 1016 C C . PRO A 1 138 ? 14.463 -20.905 7.211 1.00 76.44 138 PRO A C 1
ATOM 1018 O O . PRO A 1 138 ? 14.634 -22.126 7.243 1.00 76.44 138 PRO A O 1
ATOM 1021 N N . LEU A 1 139 ? 15.419 -20.001 7.459 1.00 60.81 139 LEU A N 1
ATOM 1022 C CA . LEU A 1 139 ? 16.766 -20.309 7.955 1.00 60.81 139 LEU A CA 1
ATOM 1023 C C . LEU A 1 139 ? 16.734 -20.852 9.386 1.00 60.81 139 LEU A C 1
ATOM 1025 O O . LEU A 1 139 ? 15.907 -20.354 10.185 1.00 60.81 139 LEU A O 1
#